Protein AF-A0A533XQG7-F1 (afdb_monomer_lite)

pLDDT: mean 72.96, std 12.49, range [38.22, 87.12]

Radius of gyration: 19.62 Å; chains: 1; bounding box: 42×40×38 Å

Structure (mmCIF, N/CA/C/O backbone):
data_AF-A0A533XQG7-F1
#
_entry.id   AF-A0A533XQG7-F1
#
loop_
_atom_site.group_PDB
_atom_site.id
_atom_site.type_symbol
_atom_site.label_atom_id
_atom_site.label_alt_id
_atom_site.label_comp_id
_atom_site.label_asym_id
_atom_site.label_entity_id
_atom_site.label_seq_id
_atom_site.pdbx_PDB_ins_code
_atom_site.Cartn_x
_atom_site.Cartn_y
_atom_site.Cartn_z
_atom_site.occupancy
_atom_site.B_iso_or_equiv
_atom_site.auth_seq_id
_atom_site.auth_comp_id
_atom_site.auth_asym_id
_atom_site.auth_atom_id
_atom_site.pdbx_PDB_model_num
ATOM 1 N N . MET A 1 1 ? 9.801 30.533 6.483 1.00 38.22 1 MET A N 1
ATOM 2 C CA . MET A 1 1 ? 11.047 29.742 6.411 1.00 38.22 1 MET A CA 1
ATOM 3 C C . MET A 1 1 ? 10.850 28.706 5.322 1.00 38.22 1 MET A C 1
ATOM 5 O O . MET A 1 1 ? 10.017 27.831 5.494 1.00 38.22 1 MET A O 1
ATOM 9 N N . MET A 1 2 ? 11.498 28.880 4.171 1.00 42.06 2 MET A N 1
ATOM 10 C CA . MET A 1 2 ? 11.488 27.908 3.074 1.00 42.06 2 MET A CA 1
ATOM 11 C C . MET A 1 2 ? 12.767 27.080 3.198 1.00 42.06 2 MET A C 1
ATOM 13 O O . MET A 1 2 ? 13.857 27.643 3.135 1.00 42.06 2 MET A O 1
ATOM 17 N N . SER A 1 3 ? 12.639 25.780 3.456 1.00 48.00 3 SER A N 1
ATOM 18 C CA . SER A 1 3 ? 13.781 24.868 3.534 1.00 48.00 3 SER A CA 1
ATOM 19 C C . SER A 1 3 ? 14.396 24.707 2.144 1.00 48.00 3 SER A C 1
ATOM 21 O O . SER A 1 3 ? 13.793 24.092 1.267 1.00 48.00 3 SER A O 1
ATOM 23 N N . ASN A 1 4 ? 15.586 25.272 1.940 1.00 52.19 4 ASN A N 1
ATOM 24 C CA . ASN A 1 4 ? 16.416 24.998 0.772 1.00 52.19 4 ASN A CA 1
ATOM 25 C C . ASN A 1 4 ? 16.889 23.539 0.858 1.00 52.19 4 ASN A C 1
ATOM 27 O O . ASN A 1 4 ? 17.747 23.217 1.675 1.00 52.19 4 ASN A O 1
ATOM 31 N N . GLN A 1 5 ? 16.333 22.648 0.036 1.00 58.84 5 GLN A N 1
ATOM 32 C CA . GLN A 1 5 ? 16.975 21.364 -0.236 1.00 58.84 5 GLN A CA 1
ATOM 33 C C . GLN A 1 5 ? 18.155 21.633 -1.171 1.00 58.84 5 GLN A C 1
ATOM 35 O O . GLN A 1 5 ? 17.980 21.858 -2.367 1.00 58.84 5 GLN A O 1
ATOM 40 N N . GLU A 1 6 ? 19.359 21.669 -0.613 1.00 55.47 6 GLU A N 1
ATOM 41 C CA . GLU A 1 6 ? 20.592 21.719 -1.392 1.00 55.47 6 GLU A CA 1
ATOM 42 C C . GLU A 1 6 ? 20.730 20.392 -2.153 1.00 55.47 6 GLU A C 1
ATOM 44 O O . GLU A 1 6 ? 20.997 19.342 -1.569 1.00 55.47 6 GLU A O 1
ATOM 49 N N . ALA A 1 7 ? 20.481 20.423 -3.463 1.00 58.31 7 ALA A N 1
ATOM 50 C CA . ALA A 1 7 ? 20.713 19.289 -4.346 1.00 58.31 7 ALA A CA 1
ATOM 51 C C . ALA A 1 7 ? 22.226 19.104 -4.520 1.00 58.31 7 ALA A C 1
ATOM 53 O O . ALA A 1 7 ? 22.845 19.706 -5.396 1.00 58.31 7 ALA A O 1
ATOM 54 N N . TYR A 1 8 ? 22.831 18.289 -3.658 1.00 49.69 8 TYR A N 1
ATOM 55 C CA . TYR A 1 8 ? 24.199 17.832 -3.860 1.00 49.69 8 TYR A CA 1
ATOM 56 C C . TYR A 1 8 ? 24.232 16.955 -5.117 1.00 49.69 8 TYR A C 1
ATOM 58 O O . TYR A 1 8 ? 23.457 15.994 -5.197 1.00 49.69 8 TYR A O 1
ATOM 66 N N . PRO A 1 9 ? 25.099 17.247 -6.106 1.00 55.31 9 PRO A N 1
ATOM 67 C CA . PRO A 1 9 ? 25.297 16.345 -7.225 1.00 55.31 9 PRO A CA 1
ATOM 68 C C . PRO A 1 9 ? 25.847 15.040 -6.654 1.00 55.31 9 PRO A C 1
ATOM 70 O O . PRO A 1 9 ? 26.983 14.969 -6.193 1.00 55.31 9 PRO A O 1
ATOM 73 N N . THR A 1 10 ? 25.003 14.014 -6.609 1.00 58.38 10 THR A N 1
ATOM 74 C CA . THR A 1 10 ? 25.459 12.665 -6.296 1.00 58.38 10 THR A CA 1
ATOM 75 C C . THR A 1 10 ? 26.208 12.205 -7.534 1.00 58.38 10 THR A C 1
ATOM 77 O O . THR A 1 10 ? 25.579 11.950 -8.560 1.00 58.38 10 THR A O 1
ATOM 80 N N . ASP A 1 11 ? 27.539 12.168 -7.466 1.00 61.56 11 ASP A N 1
ATOM 81 C CA . ASP A 1 11 ? 28.382 11.535 -8.483 1.00 61.56 11 ASP A CA 1
ATOM 82 C C . ASP A 1 11 ? 28.161 10.018 -8.400 1.00 61.56 11 ASP A C 1
ATOM 84 O O . ASP A 1 11 ? 28.950 9.260 -7.837 1.00 61.56 11 ASP A O 1
ATOM 88 N N . ALA A 1 12 ? 26.975 9.590 -8.837 1.00 62.31 12 ALA A N 1
ATOM 89 C CA . ALA A 1 12 ? 26.581 8.199 -8.908 1.00 62.31 12 ALA A CA 1
ATOM 90 C C . ALA A 1 12 ? 27.378 7.563 -10.047 1.00 62.31 12 ALA A C 1
ATOM 92 O O . ALA A 1 12 ? 26.961 7.572 -11.205 1.00 62.31 12 ALA A O 1
ATOM 93 N N . GLN A 1 13 ? 28.56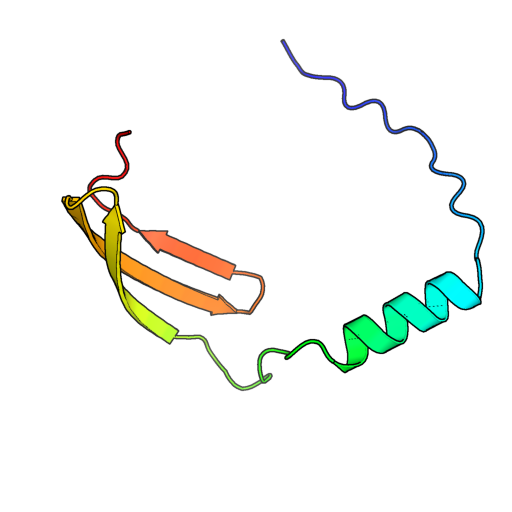4 7.065 -9.713 1.00 71.06 13 GLN A N 1
ATOM 94 C CA . GLN A 1 13 ? 29.387 6.278 -10.620 1.00 71.06 13 GLN A CA 1
ATOM 95 C C . GLN A 1 13 ? 28.594 5.018 -11.015 1.00 71.06 13 GLN A C 1
ATOM 97 O O . GLN A 1 13 ? 28.034 4.346 -10.146 1.00 71.06 13 GLN A O 1
ATOM 102 N N . ASP A 1 14 ? 28.511 4.714 -12.317 1.00 67.06 14 ASP A N 1
ATOM 103 C CA . ASP A 1 14 ? 27.843 3.503 -12.818 1.00 67.06 14 ASP A CA 1
ATOM 104 C C . ASP A 1 14 ? 28.661 2.276 -12.398 1.00 67.06 14 ASP A C 1
ATOM 106 O O . ASP A 1 14 ? 29.621 1.880 -13.058 1.00 67.06 14 ASP A O 1
ATOM 110 N N . ASP A 1 15 ? 28.312 1.716 -11.242 1.00 78.88 15 ASP A N 1
ATOM 111 C CA . ASP A 1 15 ? 28.881 0.471 -10.751 1.00 78.88 15 ASP A CA 1
ATOM 112 C C . ASP A 1 15 ? 28.059 -0.712 -11.310 1.00 78.88 15 ASP A C 1
ATOM 114 O O . ASP A 1 15 ? 26.854 -0.833 -11.032 1.00 78.88 15 ASP A O 1
ATOM 118 N N . PRO A 1 16 ? 28.672 -1.602 -12.114 1.00 83.06 16 PRO A N 1
ATOM 119 C CA . PRO A 1 16 ? 27.963 -2.706 -12.750 1.00 83.06 16 PRO A CA 1
ATOM 120 C C . PRO A 1 16 ? 27.431 -3.742 -11.746 1.00 83.06 16 PRO A C 1
ATOM 122 O O . PRO A 1 16 ? 26.408 -4.374 -12.027 1.00 83.06 16 PRO A O 1
ATOM 125 N N . GLU A 1 17 ? 28.069 -3.912 -10.583 1.00 82.62 17 GLU A N 1
ATOM 126 C CA . GLU A 1 17 ? 27.581 -4.790 -9.515 1.00 82.62 17 GLU A CA 1
ATOM 127 C C . GLU A 1 17 ? 26.375 -4.171 -8.806 1.00 82.62 17 GLU A C 1
ATOM 129 O O . GLU A 1 17 ? 25.370 -4.857 -8.595 1.00 82.62 17 GLU A O 1
ATOM 134 N N . ALA A 1 18 ? 26.416 -2.869 -8.509 1.00 82.06 18 ALA A N 1
ATOM 135 C CA . ALA A 1 18 ? 25.278 -2.157 -7.927 1.00 82.06 18 ALA A CA 1
ATOM 136 C C . ALA A 1 18 ? 24.054 -2.190 -8.857 1.00 82.06 18 ALA A C 1
ATOM 138 O O . ALA A 1 18 ? 22.923 -2.417 -8.413 1.00 82.06 18 ALA A O 1
ATOM 139 N N . ARG A 1 19 ? 24.273 -2.042 -10.169 1.00 81.88 19 ARG A N 1
ATOM 140 C CA . ARG A 1 19 ? 23.211 -2.144 -11.178 1.00 81.88 19 ARG A CA 1
ATOM 141 C C . ARG A 1 19 ? 22.591 -3.537 -11.221 1.00 81.88 19 ARG A C 1
ATOM 143 O O . ARG A 1 19 ? 21.369 -3.669 -11.299 1.00 81.88 19 ARG A O 1
ATOM 150 N N . GLU A 1 20 ? 23.417 -4.577 -11.162 1.00 84.69 20 GLU A N 1
ATOM 151 C CA . GLU A 1 20 ? 22.947 -5.962 -11.148 1.00 84.69 20 GLU A CA 1
ATOM 152 C C . GLU A 1 20 ? 22.179 -6.293 -9.861 1.00 84.69 20 GLU A C 1
ATOM 154 O O . GLU A 1 20 ? 21.143 -6.963 -9.908 1.00 84.69 20 GLU A O 1
ATOM 159 N N . LEU A 1 21 ? 22.638 -5.781 -8.719 1.00 84.44 21 LEU A N 1
ATOM 160 C CA . LEU A 1 21 ? 21.958 -5.923 -7.435 1.00 84.44 21 LEU A CA 1
ATOM 161 C C . LEU A 1 21 ? 20.559 -5.293 -7.473 1.00 84.44 21 LEU A C 1
ATOM 163 O O . LEU A 1 21 ? 19.577 -5.946 -7.105 1.00 84.44 21 LEU A O 1
ATOM 167 N N . LEU A 1 22 ? 20.453 -4.060 -7.977 1.00 82.50 22 LEU A N 1
ATOM 168 C CA . LEU A 1 22 ? 19.171 -3.383 -8.160 1.00 82.50 22 LEU A CA 1
ATOM 169 C C . LEU A 1 22 ? 18.276 -4.152 -9.132 1.00 82.50 22 LEU A C 1
ATOM 171 O O . LEU A 1 22 ? 17.114 -4.399 -8.812 1.00 82.50 22 LEU A O 1
ATOM 175 N N . ARG A 1 23 ? 18.805 -4.607 -10.276 1.00 83.06 23 ARG A N 1
ATOM 176 C CA . ARG A 1 23 ? 18.041 -5.398 -11.253 1.00 83.06 23 ARG A CA 1
ATOM 177 C C . ARG A 1 23 ? 17.403 -6.628 -10.608 1.00 83.06 23 ARG A C 1
ATOM 179 O O . ARG A 1 23 ? 16.198 -6.825 -10.744 1.00 83.06 23 ARG A O 1
ATOM 186 N N . ARG A 1 24 ? 18.174 -7.404 -9.843 1.00 81.81 24 ARG A N 1
ATOM 187 C CA . ARG A 1 24 ? 17.676 -8.604 -9.145 1.00 81.81 24 ARG A CA 1
ATOM 188 C C . ARG A 1 24 ? 16.607 -8.279 -8.104 1.00 81.81 24 ARG A C 1
ATOM 190 O O . ARG A 1 24 ? 15.658 -9.046 -7.943 1.00 81.81 24 ARG A O 1
ATOM 197 N N . ALA A 1 25 ? 16.748 -7.162 -7.394 1.00 77.31 25 ALA A N 1
ATOM 198 C CA . ALA A 1 25 ? 15.730 -6.700 -6.455 1.00 77.31 25 ALA A CA 1
ATOM 199 C C . ALA A 1 25 ? 14.436 -6.297 -7.188 1.00 77.31 25 ALA A C 1
ATOM 201 O O . ALA A 1 25 ? 13.343 -6.710 -6.794 1.00 77.31 25 ALA A O 1
ATOM 202 N N . PHE A 1 26 ? 14.555 -5.578 -8.308 1.00 76.56 26 PHE A N 1
ATOM 203 C CA . PHE A 1 26 ? 13.424 -5.165 -9.143 1.00 76.56 26 PHE A CA 1
ATOM 204 C C . PHE A 1 26 ? 12.706 -6.335 -9.828 1.00 76.56 26 PHE A C 1
ATOM 206 O O . PHE A 1 26 ? 11.489 -6.277 -10.003 1.00 76.56 26 PHE A O 1
ATOM 213 N N . GLU A 1 27 ? 13.423 -7.391 -10.214 1.00 76.94 27 GLU A N 1
ATOM 214 C CA . GLU A 1 27 ? 12.840 -8.610 -10.794 1.00 76.94 27 GLU A CA 1
ATOM 215 C C . GLU A 1 27 ? 12.000 -9.396 -9.780 1.00 76.94 27 GLU A C 1
ATOM 217 O O . GLU A 1 27 ? 10.977 -9.973 -10.139 1.00 76.94 27 GLU A O 1
ATOM 222 N N . LYS A 1 28 ? 12.398 -9.390 -8.503 1.00 71.38 28 LYS A N 1
ATOM 223 C CA . LYS A 1 28 ? 11.664 -10.057 -7.414 1.00 71.38 28 LYS A CA 1
ATOM 224 C C . LYS A 1 28 ? 10.556 -9.203 -6.807 1.00 71.38 28 LYS A C 1
ATOM 226 O O . LYS A 1 28 ? 9.812 -9.682 -5.953 1.00 71.38 28 LYS A O 1
ATOM 231 N N . THR A 1 29 ? 10.455 -7.942 -7.209 1.00 71.12 29 THR A N 1
ATOM 232 C CA . THR A 1 29 ? 9.428 -7.048 -6.688 1.00 71.12 29 THR A CA 1
ATOM 233 C C . THR A 1 29 ? 8.087 -7.442 -7.292 1.00 71.12 29 THR A C 1
ATOM 235 O O . THR A 1 29 ? 7.914 -7.402 -8.511 1.00 71.12 29 THR A O 1
ATOM 238 N N . ALA A 1 30 ? 7.132 -7.821 -6.441 1.00 67.25 30 ALA A N 1
ATOM 239 C CA . ALA A 1 30 ? 5.765 -8.076 -6.870 1.00 67.25 30 ALA A CA 1
ATOM 240 C C . ALA A 1 30 ? 5.200 -6.802 -7.507 1.00 67.25 30 ALA A C 1
ATOM 242 O O . ALA A 1 30 ? 5.059 -5.769 -6.851 1.00 67.25 30 ALA A O 1
ATOM 243 N N . ARG A 1 31 ? 4.922 -6.865 -8.810 1.00 69.44 31 ARG A N 1
ATOM 244 C CA . ARG A 1 31 ? 4.307 -5.761 -9.542 1.00 69.44 31 ARG A CA 1
ATOM 245 C C . ARG A 1 31 ? 2.803 -5.927 -9.508 1.00 69.44 31 ARG A C 1
ATOM 247 O O . ARG A 1 31 ? 2.282 -7.034 -9.626 1.00 69.44 31 ARG A O 1
ATOM 254 N N . TRP A 1 32 ? 2.121 -4.803 -9.373 1.00 70.12 32 TRP A N 1
ATOM 255 C CA . TRP A 1 32 ? 0.679 -4.753 -9.502 1.00 70.12 32 TRP A CA 1
ATOM 256 C C . TRP A 1 32 ? 0.283 -5.209 -10.918 1.00 70.12 32 TRP A C 1
ATOM 258 O O . TRP A 1 32 ? 0.866 -4.707 -11.885 1.00 70.12 32 TRP A O 1
ATOM 268 N N . PRO A 1 33 ? -0.650 -6.164 -11.073 1.00 72.50 33 PRO A N 1
ATOM 269 C CA . PRO A 1 33 ? -1.117 -6.587 -12.390 1.00 72.50 33 PRO A CA 1
ATOM 270 C C . PRO A 1 33 ? -1.718 -5.400 -13.147 1.00 72.50 33 PRO A C 1
ATOM 272 O O . PRO A 1 33 ? -2.432 -4.600 -12.546 1.00 72.50 33 PRO A O 1
ATOM 275 N N . ALA A 1 34 ? -1.474 -5.301 -14.457 1.00 69.44 34 ALA A N 1
ATOM 276 C CA . ALA A 1 34 ? -1.987 -4.196 -15.275 1.00 69.44 34 ALA A CA 1
ATOM 277 C C . ALA A 1 34 ? -3.525 -4.093 -15.240 1.00 69.44 34 ALA A C 1
ATOM 279 O O . ALA A 1 34 ? -4.064 -2.993 -15.275 1.00 69.44 34 ALA A O 1
ATOM 280 N N . ASP A 1 35 ? -4.213 -5.228 -15.097 1.00 72.69 35 ASP A N 1
ATOM 281 C CA . ASP A 1 35 ? -5.679 -5.312 -15.050 1.00 72.69 35 ASP A CA 1
ATOM 282 C C . ASP A 1 35 ? -6.271 -5.109 -13.646 1.00 72.69 35 ASP A C 1
ATOM 284 O O . ASP A 1 35 ? -7.487 -5.163 -13.453 1.00 72.69 35 ASP A O 1
ATOM 288 N N . CYS A 1 36 ? -5.433 -4.915 -12.628 1.00 70.75 36 CYS A N 1
ATOM 289 C CA . CYS A 1 36 ? -5.918 -4.716 -11.275 1.00 70.75 36 CYS A CA 1
ATOM 290 C C . CYS A 1 36 ? -6.290 -3.237 -11.087 1.00 70.75 36 CYS A C 1
ATOM 292 O O . CYS A 1 36 ? -5.460 -2.412 -10.713 1.00 70.75 36 CYS A O 1
ATOM 294 N N . ASN A 1 37 ? -7.568 -2.929 -11.324 1.00 71.19 37 ASN A N 1
ATOM 295 C CA . ASN A 1 37 ? -8.182 -1.591 -11.236 1.00 71.19 37 ASN A CA 1
ATOM 296 C C . ASN A 1 37 ? -8.225 -0.988 -9.817 1.00 71.19 37 ASN A C 1
ATOM 298 O O . ASN A 1 37 ? -8.878 0.032 -9.593 1.00 71.19 37 ASN A O 1
ATOM 302 N N . GLY A 1 38 ? -7.566 -1.636 -8.857 1.00 76.25 38 GLY A N 1
ATOM 303 C CA . GLY A 1 38 ? -7.590 -1.260 -7.459 1.00 76.25 38 GLY A CA 1
ATOM 304 C C . GLY A 1 38 ? -8.539 -2.101 -6.612 1.00 76.25 38 GLY A C 1
ATOM 305 O O . GLY A 1 38 ? -9.285 -2.943 -7.110 1.00 76.25 38 GLY A O 1
ATOM 306 N N . PHE A 1 39 ? -8.497 -1.869 -5.305 1.00 81.44 39 PHE A N 1
ATOM 307 C CA . PHE A 1 39 ? -9.441 -2.433 -4.351 1.00 81.44 39 PHE A CA 1
ATOM 308 C C . PHE A 1 39 ? -9.735 -1.426 -3.240 1.00 81.44 39 PHE A C 1
ATOM 310 O O . PHE A 1 39 ? -8.915 -0.564 -2.920 1.00 81.44 39 PHE A O 1
ATOM 317 N N . SER A 1 40 ? -10.917 -1.552 -2.644 1.00 84.12 40 SER A N 1
ATOM 318 C CA . SER A 1 40 ? -11.266 -0.871 -1.402 1.00 84.12 40 SER A CA 1
ATOM 319 C C . SER A 1 40 ? -11.527 -1.930 -0.341 1.00 84.12 40 SER A C 1
ATOM 321 O O . SER A 1 40 ? -12.141 -2.956 -0.639 1.00 84.12 40 SER A O 1
ATOM 323 N N . ALA A 1 41 ? -11.001 -1.720 0.860 1.00 84.81 41 ALA A N 1
ATOM 324 C CA . ALA A 1 41 ? -11.139 -2.653 1.966 1.00 84.81 41 ALA A CA 1
ATOM 325 C C . ALA A 1 41 ? -11.306 -1.911 3.290 1.00 84.81 41 ALA A C 1
ATOM 327 O O . ALA A 1 41 ? -10.714 -0.848 3.508 1.00 84.81 41 ALA A O 1
ATOM 328 N N . ASP A 1 42 ? -12.076 -2.518 4.186 1.00 87.12 42 ASP A N 1
ATOM 329 C CA . ASP A 1 42 ? -12.169 -2.080 5.571 1.00 87.12 42 ASP A CA 1
ATOM 330 C C . ASP A 1 42 ? -10.856 -2.406 6.292 1.00 87.12 42 ASP A C 1
ATOM 332 O 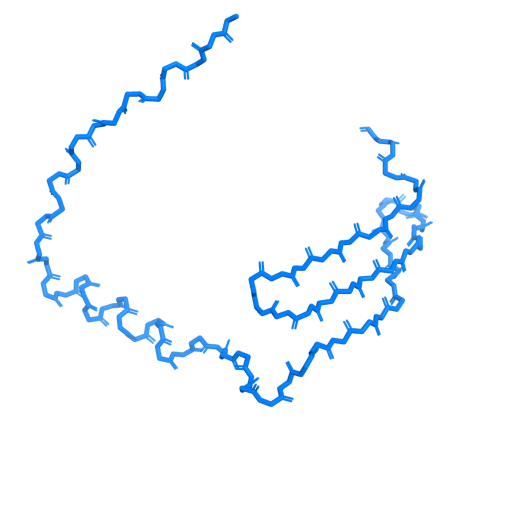O . ASP A 1 42 ? -10.331 -3.520 6.218 1.00 87.12 42 ASP A O 1
ATOM 336 N N . LEU A 1 43 ? -10.307 -1.414 6.985 1.00 84.31 43 LEU A N 1
ATOM 337 C CA . LEU A 1 43 ? -9.064 -1.505 7.733 1.00 84.31 43 LEU A CA 1
ATOM 338 C C . LEU A 1 43 ? -9.383 -1.492 9.226 1.00 84.31 43 LEU A C 1
ATOM 340 O O . LEU A 1 43 ? -10.064 -0.593 9.710 1.00 84.31 43 LEU A O 1
ATOM 344 N N . THR A 1 44 ? -8.850 -2.463 9.964 1.00 85.00 44 THR A N 1
ATOM 345 C CA . THR A 1 44 ? -8.864 -2.462 11.431 1.00 85.00 44 THR A CA 1
ATOM 346 C C . THR A 1 44 ? -7.425 -2.462 11.928 1.00 85.00 44 THR A C 1
ATOM 348 O O . THR A 1 44 ? -6.667 -3.382 11.624 1.00 85.00 44 THR A O 1
ATOM 351 N N . VAL A 1 45 ? -7.039 -1.433 12.679 1.00 83.56 45 VAL A N 1
ATOM 352 C CA . VAL A 1 45 ? -5.698 -1.282 13.257 1.00 83.56 45 VAL A CA 1
ATOM 353 C C . VAL A 1 45 ? -5.814 -1.326 14.771 1.00 83.56 45 VAL A C 1
ATOM 355 O O . VAL A 1 45 ? -6.674 -0.667 15.344 1.00 83.56 45 VAL A O 1
ATOM 358 N N . ASN A 1 46 ? -4.949 -2.088 15.430 1.00 86.31 46 ASN A N 1
ATOM 359 C CA . ASN A 1 46 ? -4.826 -2.070 16.882 1.00 86.31 46 ASN A CA 1
ATOM 360 C C . ASN A 1 46 ? -3.483 -1.436 17.251 1.00 86.31 46 ASN A C 1
ATOM 362 O O . ASN A 1 46 ? -2.439 -1.948 16.848 1.00 86.31 46 ASN A O 1
ATOM 366 N N . VAL A 1 47 ? -3.526 -0.330 17.994 1.00 82.88 47 VAL A N 1
ATOM 367 C CA . VAL A 1 47 ? -2.343 0.324 18.566 1.00 82.88 47 VAL A CA 1
ATOM 368 C C . VAL A 1 47 ? -2.534 0.377 20.076 1.00 82.88 47 VAL A C 1
ATOM 370 O O . VAL A 1 47 ? -3.492 0.983 20.551 1.00 82.88 47 VAL A O 1
ATOM 373 N N . ASP A 1 48 ? -1.661 -0.301 20.823 1.00 83.12 48 ASP A N 1
ATOM 374 C CA . ASP A 1 48 ? -1.680 -0.353 22.294 1.00 83.12 48 ASP A CA 1
ATOM 375 C C . ASP A 1 48 ? -3.052 -0.705 22.907 1.00 83.12 48 ASP A C 1
ATOM 377 O O . ASP A 1 48 ? -3.448 -0.203 23.957 1.00 83.12 48 ASP A O 1
ATOM 381 N N . GLY A 1 49 ? -3.811 -1.583 22.244 1.00 84.62 49 GLY A N 1
ATOM 382 C CA . GLY A 1 49 ? -5.141 -2.006 22.685 1.00 84.62 49 GLY A CA 1
ATOM 383 C C . GLY A 1 49 ? -6.281 -1.085 22.243 1.00 84.62 49 GLY A C 1
ATOM 384 O O . GLY A 1 49 ? -7.443 -1.462 22.402 1.00 84.62 49 GLY A O 1
ATOM 385 N N . LYS A 1 50 ? -5.992 0.078 21.641 1.00 80.94 50 LYS A N 1
ATOM 386 C CA . LYS A 1 50 ? -7.000 0.939 21.010 1.00 80.94 50 LYS A CA 1
ATOM 387 C C . LYS A 1 50 ? -7.224 0.476 19.569 1.00 80.94 50 LYS A C 1
ATOM 389 O O . LYS A 1 50 ? -6.300 0.438 18.756 1.00 80.94 50 LYS A O 1
ATOM 394 N N . VAL A 1 51 ? -8.464 0.093 19.267 1.00 84.50 51 VAL A N 1
ATOM 395 C CA . VAL A 1 51 ? -8.873 -0.357 17.933 1.00 84.50 51 VAL A CA 1
ATOM 396 C C . VAL A 1 51 ? -9.376 0.833 17.125 1.00 84.50 51 VAL A C 1
ATOM 398 O O . VAL A 1 51 ? -10.320 1.512 17.522 1.00 84.50 51 VAL A O 1
ATOM 401 N N . PHE A 1 52 ? -8.758 1.046 1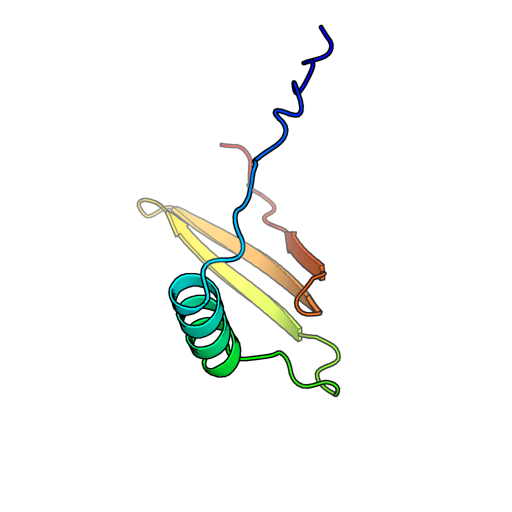5.972 1.00 82.88 52 PHE A N 1
ATOM 402 C CA . PHE A 1 52 ? -9.125 2.035 14.974 1.00 82.88 52 PHE A CA 1
ATOM 403 C C . PHE A 1 52 ? -9.713 1.319 13.768 1.00 82.88 52 PHE A C 1
ATOM 405 O O . PHE A 1 52 ? -9.165 0.319 13.303 1.00 82.88 52 PHE A O 1
ATOM 412 N N . THR A 1 53 ? -10.819 1.838 13.249 1.00 85.50 53 THR A N 1
ATOM 413 C CA . THR A 1 53 ? -11.429 1.338 12.016 1.00 85.50 53 THR A CA 1
ATOM 414 C C . THR A 1 53 ? -11.379 2.429 10.963 1.00 85.50 53 THR A C 1
ATOM 416 O O . THR A 1 53 ? -11.498 3.608 11.281 1.00 85.50 53 THR A O 1
ATOM 419 N N . GLY A 1 54 ? -11.153 2.049 9.715 1.00 86.06 54 GLY A N 1
ATOM 420 C CA . GLY A 1 54 ? -11.081 2.972 8.596 1.00 86.06 54 GLY A CA 1
ATOM 421 C C . GLY A 1 54 ? -11.233 2.242 7.277 1.00 86.06 54 GLY A C 1
ATOM 422 O O . GLY A 1 54 ? -11.578 1.064 7.238 1.00 86.06 54 GLY A O 1
ATOM 423 N N . THR A 1 55 ? -10.935 2.936 6.190 1.00 85.56 55 THR A N 1
ATOM 424 C CA . THR A 1 55 ? -11.007 2.367 4.846 1.00 85.56 55 THR A CA 1
ATOM 425 C C . THR A 1 55 ? -9.700 2.637 4.128 1.00 85.56 55 THR A C 1
ATOM 427 O O . THR A 1 55 ? -9.182 3.756 4.148 1.00 85.56 55 THR A O 1
ATOM 430 N N . VAL A 1 56 ? -9.164 1.612 3.474 1.00 83.94 56 VAL A N 1
ATOM 431 C CA . VAL A 1 56 ? -8.062 1.762 2.528 1.00 83.94 56 VAL A CA 1
ATOM 432 C C . VAL A 1 56 ? -8.613 1.620 1.121 1.00 83.94 56 VAL A C 1
ATOM 434 O O . VAL A 1 56 ? -9.337 0.679 0.811 1.00 83.94 56 VAL A O 1
ATOM 437 N N . THR A 1 57 ? -8.280 2.574 0.263 1.00 82.06 57 THR A N 1
ATOM 438 C CA . THR A 1 57 ? -8.579 2.512 -1.165 1.00 82.06 57 THR A CA 1
ATOM 439 C C . THR A 1 57 ? -7.269 2.574 -1.922 1.00 82.06 57 THR A C 1
ATOM 441 O O . THR A 1 57 ? -6.546 3.567 -1.854 1.00 82.06 57 THR A O 1
ATOM 444 N N . VAL A 1 58 ? -6.964 1.510 -2.653 1.00 81.38 58 VAL A N 1
ATOM 445 C CA . VAL A 1 58 ? -5.814 1.447 -3.549 1.00 81.38 58 VAL A CA 1
ATOM 446 C C . VAL A 1 58 ? -6.344 1.5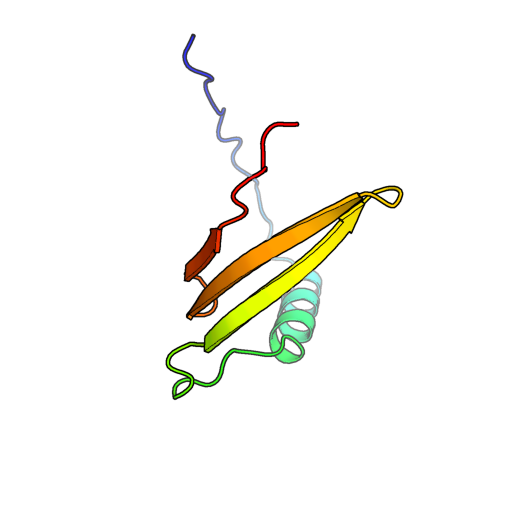03 -4.967 1.00 81.38 58 VAL A C 1
ATOM 448 O O . VAL A 1 58 ? -7.077 0.603 -5.353 1.00 81.38 58 VAL A O 1
ATOM 451 N N . LYS A 1 59 ? -6.003 2.535 -5.742 1.00 74.31 59 LYS A N 1
ATOM 452 C CA . LYS A 1 59 ? -6.376 2.618 -7.167 1.00 74.31 59 LYS A CA 1
ATOM 453 C C . LYS A 1 59 ? -5.274 2.078 -8.072 1.00 74.31 59 LYS A C 1
ATOM 455 O O . LYS A 1 59 ? -5.553 1.528 -9.130 1.00 74.31 59 LYS A O 1
ATOM 460 N N . SER A 1 60 ? -4.018 2.236 -7.658 1.00 69.06 60 SER A N 1
ATOM 461 C CA . SER A 1 60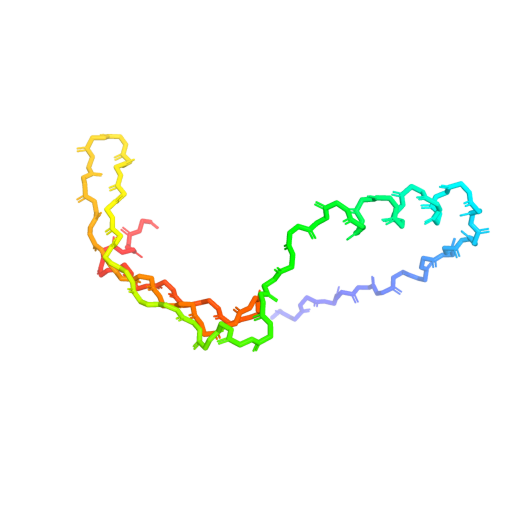 ? -2.841 1.702 -8.347 1.00 69.06 60 SER A CA 1
ATOM 462 C C . SER A 1 60 ? -1.661 1.597 -7.377 1.00 69.06 60 SER A C 1
ATOM 464 O O . SER A 1 60 ? -1.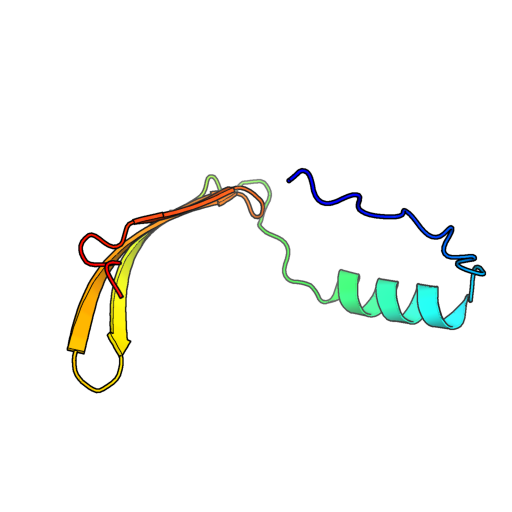719 2.135 -6.273 1.00 69.06 60 SER A O 1
ATOM 466 N N . ALA A 1 61 ? -0.552 0.980 -7.799 1.00 66.94 61 ALA A N 1
ATOM 467 C CA . ALA A 1 61 ? 0.676 0.914 -6.996 1.00 66.94 61 ALA A CA 1
ATOM 468 C C . ALA A 1 61 ? 1.227 2.291 -6.562 1.00 66.94 61 ALA A C 1
ATOM 470 O O . ALA A 1 61 ? 2.038 2.356 -5.644 1.00 66.94 61 ALA A O 1
ATOM 471 N N . GLN A 1 62 ? 0.816 3.375 -7.230 1.00 67.94 62 GLN A N 1
ATOM 472 C CA . GLN A 1 62 ? 1.255 4.745 -6.951 1.00 67.94 62 GLN A CA 1
ATOM 473 C C . GLN A 1 62 ? 0.173 5.599 -6.267 1.00 67.94 62 GLN A C 1
ATOM 475 O O . GLN A 1 62 ? 0.488 6.677 -5.776 1.00 67.94 62 GLN A O 1
ATOM 480 N N . ASP A 1 63 ? -1.080 5.130 -6.218 1.00 72.50 63 ASP A N 1
ATOM 481 C CA . ASP A 1 63 ? -2.224 5.879 -5.686 1.00 72.50 63 ASP A CA 1
ATOM 482 C C . ASP A 1 63 ? -2.930 5.050 -4.604 1.00 72.50 63 ASP A C 1
ATOM 484 O O . ASP A 1 63 ? -3.771 4.187 -4.885 1.00 72.50 63 ASP A O 1
ATOM 488 N N . VAL A 1 64 ? -2.526 5.299 -3.356 1.00 78.94 64 VAL A N 1
ATOM 489 C CA . VAL A 1 64 ? -3.046 4.659 -2.143 1.00 78.94 64 VAL A CA 1
ATOM 490 C C . VAL A 1 64 ? -3.592 5.745 -1.225 1.00 78.94 64 VAL A C 1
ATOM 492 O O . VAL A 1 64 ? -2.863 6.643 -0.814 1.00 78.94 64 VAL A O 1
ATOM 495 N N . THR A 1 65 ? -4.875 5.656 -0.884 1.00 81.75 65 THR A N 1
ATOM 496 C CA . THR A 1 65 ? -5.534 6.549 0.074 1.00 81.75 65 THR A CA 1
ATOM 497 C C . THR A 1 65 ? -5.972 5.750 1.291 1.00 81.75 65 THR A C 1
ATOM 499 O O . THR A 1 65 ? -6.665 4.740 1.164 1.00 81.75 65 THR A O 1
ATOM 502 N N . VAL A 1 66 ? -5.590 6.215 2.477 1.00 82.50 66 VAL A N 1
ATOM 503 C CA . VAL A 1 66 ? -6.033 5.650 3.755 1.00 82.50 66 VAL A CA 1
ATOM 504 C C . VAL A 1 66 ? -6.871 6.700 4.465 1.00 82.50 66 VAL A C 1
ATOM 506 O O . VAL A 1 66 ? -6.428 7.831 4.651 1.00 82.50 66 VAL A O 1
ATOM 509 N N . SER A 1 67 ? -8.082 6.328 4.862 1.00 80.44 67 SER A N 1
ATOM 510 C CA . SER A 1 67 ? -8.973 7.174 5.647 1.00 80.44 67 SER A CA 1
ATOM 511 C C . SER A 1 67 ? -9.184 6.537 7.011 1.00 80.44 67 SER A C 1
ATOM 513 O O . SER A 1 67 ? -9.860 5.517 7.133 1.00 80.44 67 SER A O 1
ATOM 515 N N . LEU A 1 68 ? -8.582 7.147 8.029 1.00 81.19 68 LEU A N 1
ATOM 516 C CA . LEU A 1 68 ? -8.767 6.804 9.434 1.00 81.19 68 LEU A CA 1
ATOM 517 C C . LEU A 1 68 ? -9.455 8.004 10.107 1.00 81.19 68 LEU A C 1
ATOM 519 O O . LEU A 1 68 ? -8.852 9.074 10.168 1.00 81.19 68 LEU A O 1
ATOM 523 N N . PRO A 1 69 ? -10.710 7.866 10.567 1.00 69.81 69 PRO A N 1
ATOM 524 C CA . PRO A 1 69 ? -11.502 8.969 11.110 1.00 69.81 69 PRO A CA 1
ATOM 525 C C . PRO A 1 69 ? -10.968 9.516 12.445 1.00 69.81 69 PRO A C 1
ATOM 527 O O . PRO A 1 69 ? -11.329 10.624 12.815 1.00 69.81 69 PRO A O 1
ATOM 530 N N . ASP A 1 70 ? -10.099 8.770 13.136 1.00 61.72 70 ASP A N 1
ATOM 531 C CA . ASP A 1 70 ? -9.549 9.109 14.462 1.00 61.72 70 ASP A CA 1
ATOM 532 C C . ASP A 1 70 ? -8.015 9.279 14.415 1.00 61.72 70 ASP A C 1
ATOM 534 O O . ASP A 1 70 ? -7.314 8.982 15.379 1.00 61.72 70 ASP A O 1
ATOM 538 N N . ALA A 1 71 ? -7.462 9.703 13.270 1.00 53.09 71 ALA A N 1
ATOM 539 C CA . ALA A 1 71 ? -6.038 10.027 13.131 1.00 53.09 71 ALA A CA 1
ATOM 540 C C . ALA A 1 71 ? -5.712 11.403 13.749 1.00 53.09 71 ALA A C 1
ATOM 542 O O . ALA A 1 71 ? -5.131 12.267 13.101 1.00 53.09 71 ALA A O 1
ATOM 543 N N . GLU A 1 72 ? -6.127 11.617 14.994 1.00 45.91 72 GLU A N 1
ATOM 544 C CA . GLU A 1 72 ? -5.649 12.711 15.834 1.00 45.91 72 GLU A CA 1
ATOM 545 C C . GLU A 1 72 ? -4.797 12.060 16.928 1.00 45.91 72 GLU A C 1
ATOM 547 O O . GLU A 1 72 ? -5.306 11.536 17.921 1.00 45.91 72 GLU A O 1
ATOM 552 N N . VAL A 1 73 ? -3.490 11.983 16.672 1.00 43.50 73 VAL A N 1
ATOM 553 C CA . VAL A 1 73 ? -2.473 11.574 17.650 1.00 43.50 73 VAL A CA 1
ATOM 554 C C . VAL A 1 73 ? -1.401 12.644 17.689 1.00 43.50 73 VAL A C 1
ATOM 556 O O . VAL A 1 73 ? -0.951 13.041 16.589 1.00 43.50 73 VAL A O 1
#

Foldseek 3Di:
DDDDPPPDPPPPDPDVVVVVVVVVVVVPDDADDPPPQWDKDWDWDADPNDIWIWMWTDRHPVDIDTDTPPPPD

Sequence (73 aa):
MMSNQEAYPTDAQDDPEARELLRRAFEKTARWPADCNGFSADLTVNVDGKVFTGTVTVKSAQDVTVSLPDAEV

Secondary structure (DSSP, 8-state):
---------------HHHHHHHHHHHHHS-PPPTT---EEEEEEEEETTEEEEEEEEEEETTEEEEE-TT---